Protein AF-A0A6V8F1D9-F1 (afdb_monomer)

Secondary structure (DSSP, 8-state):
-HHHHHHHHHHHHHHHHHHH-TT-HHHHHHHHHHH--S--------B-TTSPBPPPGGGGGGPPTT--EEEEEETTEEEEEEGGG--HHHHHHHHHHHHHHHHHHHHHTT------HHHHHHHHTT-

Foldseek 3Di:
DVVVVVVCVVVVCVVVCVVPPPDDPPVVVVVVVVVPDPDDDDDDFDQDPVRDTDDDPVNCPPPDPPFDWDWDDDPPDIDIDGPVPDDPVNVVVVVVVVVVVVVVVCVVVVVDDDDDPVVVVVVVVVD

Solvent-accessible surface area (backbone atoms only — not comparable to full-atom values): 8216 Å² total; per-residue (Å²): 128,68,70,60,58,54,50,52,48,53,50,47,49,56,55,53,51,61,75,75,54,83,84,43,68,68,59,53,50,53,51,55,63,63,70,70,56,100,74,85,86,84,84,91,72,65,72,41,98,86,72,44,75,64,81,55,74,85,77,40,78,86,63,60,90,90,63,64,66,47,76,49,78,56,94,96,44,75,50,78,44,58,52,87,76,53,50,76,64,54,57,52,52,49,52,49,50,55,52,49,51,54,51,48,54,33,50,77,72,62,68,64,86,87,72,56,74,69,61,49,52,62,52,58,78,73,110

Sequence (127 aa):
MIQTWIYDYVVFMNRFYRSKYERNKAFIYIVRHILHCDSMEIALTKISSKGQIVIPAHLRKNFTQGEELLIIKNKDQMILHRLKDMDKKFKEDLALANETEKMLRKYERGEFKKKSAKEFLTELDKW

pLDDT: mean 70.8, std 18.5, range [31.02, 93.81]

Structure (mmCIF, N/CA/C/O backbone):
data_AF-A0A6V8F1D9-F1
#
_entry.id   AF-A0A6V8F1D9-F1
#
loop_
_atom_site.group_PDB
_atom_site.id
_atom_site.type_symbol
_atom_site.label_atom_id
_atom_site.label_alt_id
_atom_site.label_comp_id
_atom_site.label_asym_id
_atom_site.label_entity_id
_atom_site.label_seq_id
_atom_site.pdbx_PDB_ins_code
_atom_site.Cartn_x
_atom_site.Cartn_y
_atom_site.Cartn_z
_atom_site.occupancy
_atom_site.B_iso_or_equiv
_atom_site.auth_seq_id
_atom_site.auth_comp_id
_atom_site.auth_asym_id
_atom_site.auth_atom_id
_atom_site.pdbx_PDB_model_num
ATOM 1 N N . MET A 1 1 ? -9.624 7.446 -32.569 1.00 44.00 1 MET A N 1
ATOM 2 C CA . MET A 1 1 ? -10.890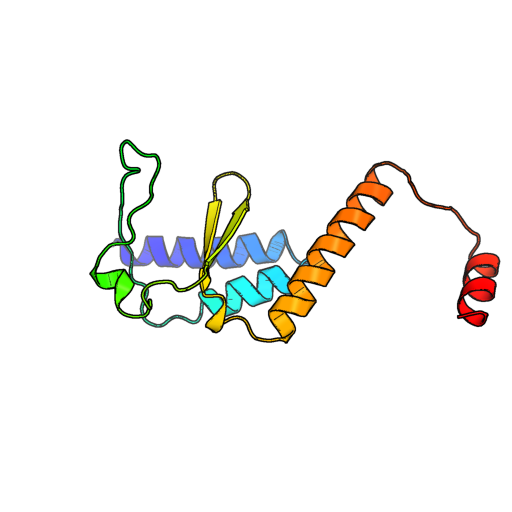 7.084 -31.888 1.00 44.00 1 MET A CA 1
ATOM 3 C C . MET A 1 1 ? -10.705 6.491 -30.484 1.00 44.00 1 MET A C 1
ATOM 5 O O . MET A 1 1 ? -11.610 6.642 -29.683 1.00 44.00 1 MET A O 1
ATOM 9 N N . ILE A 1 2 ? -9.566 5.859 -30.153 1.00 37.69 2 ILE A N 1
ATOM 10 C CA . ILE A 1 2 ? -9.304 5.267 -28.815 1.00 37.69 2 ILE A CA 1
ATOM 11 C C . ILE A 1 2 ? -8.775 6.304 -27.799 1.00 37.69 2 ILE A C 1
ATOM 13 O O . ILE A 1 2 ? -9.021 6.195 -26.602 1.00 37.69 2 ILE A O 1
ATOM 17 N N . GLN A 1 3 ? -8.099 7.355 -28.274 1.00 31.80 3 GLN A N 1
ATOM 18 C CA . GLN A 1 3 ? -7.497 8.400 -27.432 1.00 31.80 3 GLN A CA 1
ATOM 19 C C . GLN A 1 3 ? -8.515 9.225 -26.626 1.00 31.80 3 GLN A C 1
ATOM 21 O O . GLN A 1 3 ? -8.206 9.642 -25.514 1.00 31.80 3 GLN A O 1
ATOM 26 N N . THR A 1 4 ? -9.729 9.421 -27.143 1.00 34.38 4 THR A N 1
ATOM 27 C CA . THR A 1 4 ? -10.794 10.169 -26.456 1.00 34.38 4 THR A CA 1
ATOM 28 C C . THR A 1 4 ? -11.367 9.399 -25.265 1.00 34.38 4 THR A C 1
ATOM 30 O O . THR A 1 4 ? -11.528 9.976 -24.198 1.00 34.38 4 THR A O 1
ATOM 33 N N . TRP A 1 5 ? -11.536 8.077 -25.377 1.00 31.02 5 TRP A N 1
ATOM 34 C CA . TRP A 1 5 ? -12.088 7.244 -24.297 1.00 31.02 5 TRP A CA 1
ATOM 35 C C . TRP A 1 5 ? -11.186 7.161 -23.060 1.00 31.02 5 TRP A C 1
ATOM 37 O O . TRP A 1 5 ? -11.676 7.107 -21.935 1.00 31.02 5 TRP A O 1
ATOM 47 N N . ILE A 1 6 ? -9.864 7.172 -23.251 1.00 41.62 6 ILE A N 1
ATOM 48 C CA . ILE A 1 6 ? -8.899 7.139 -22.143 1.00 41.62 6 ILE A CA 1
ATOM 49 C C . ILE A 1 6 ? -8.862 8.496 -21.436 1.00 41.62 6 ILE A C 1
ATOM 51 O O . ILE A 1 6 ? -8.832 8.543 -20.208 1.00 41.62 6 ILE A O 1
ATOM 55 N N . TYR A 1 7 ? -8.919 9.595 -22.193 1.00 41.91 7 TYR A N 1
ATOM 56 C CA . TYR A 1 7 ? -8.985 10.938 -21.621 1.00 41.91 7 TYR A CA 1
ATOM 57 C C . TYR A 1 7 ? -10.275 11.141 -20.826 1.00 41.91 7 TYR A C 1
ATOM 59 O O . TYR A 1 7 ? -10.226 11.611 -19.691 1.00 41.91 7 TYR A O 1
ATOM 67 N N . ASP A 1 8 ? -11.406 10.691 -21.367 1.00 40.66 8 ASP A N 1
ATOM 68 C CA . ASP A 1 8 ? -12.692 10.743 -20.677 1.00 40.66 8 ASP A CA 1
ATOM 69 C C . ASP A 1 8 ? -12.693 9.864 -19.421 1.00 40.66 8 ASP A C 1
ATOM 71 O O . ASP A 1 8 ? -13.206 10.289 -18.389 1.00 40.66 8 ASP A O 1
ATOM 75 N N . TYR A 1 9 ? -12.037 8.697 -19.442 1.00 47.16 9 TYR A N 1
ATOM 76 C CA . TYR A 1 9 ? -11.884 7.843 -18.260 1.00 47.16 9 TYR A CA 1
ATOM 77 C C . TYR A 1 9 ? -10.983 8.477 -17.192 1.00 47.16 9 TYR A C 1
ATOM 79 O O . TYR A 1 9 ? -11.333 8.482 -16.015 1.00 47.16 9 TYR A O 1
ATOM 87 N N . VAL A 1 10 ? -9.846 9.064 -17.575 1.00 49.12 10 VAL A N 1
ATOM 88 C CA . VAL A 1 10 ? -8.932 9.740 -16.640 1.00 49.12 10 VAL A CA 1
ATOM 89 C C . VAL A 1 10 ? -9.589 10.981 -16.039 1.00 49.12 10 VAL A C 1
ATOM 91 O O . VAL A 1 10 ? -9.494 11.190 -14.831 1.00 49.12 10 VAL A O 1
ATOM 94 N N . VAL A 1 11 ? -10.310 11.774 -16.836 1.00 51.56 11 VAL A N 1
ATOM 95 C CA . VAL A 1 11 ? -11.056 12.952 -16.368 1.00 51.56 11 VAL A CA 1
ATOM 96 C C . VAL A 1 11 ? -12.244 12.539 -15.496 1.00 51.56 11 VAL A C 1
ATOM 98 O O . VAL A 1 11 ? -12.459 13.149 -14.449 1.00 51.56 11 VAL A O 1
ATOM 101 N N . PHE A 1 12 ? -12.975 11.480 -15.857 1.00 48.91 12 PHE A N 1
ATOM 102 C CA . PHE A 1 12 ? -14.058 10.915 -15.050 1.00 48.91 12 PHE A CA 1
ATOM 103 C C . PHE A 1 12 ? -13.545 10.400 -13.706 1.00 48.91 12 PHE A C 1
ATOM 105 O O . PHE A 1 12 ? -14.106 10.748 -12.671 1.00 48.91 12 PHE A O 1
ATOM 112 N N . MET A 1 13 ? -12.432 9.662 -13.691 1.00 41.38 13 MET A N 1
ATOM 113 C CA . MET A 1 13 ? -11.784 9.204 -12.463 1.00 41.38 13 MET A CA 1
ATOM 114 C C . MET A 1 13 ? -11.300 10.397 -11.629 1.00 41.38 13 MET A C 1
ATOM 116 O O . MET A 1 13 ? -11.584 10.461 -10.436 1.00 41.38 13 MET A O 1
ATOM 120 N N . ASN A 1 14 ? -10.686 11.415 -12.236 1.00 45.12 14 ASN A N 1
ATOM 121 C CA . ASN A 1 14 ? -10.285 12.625 -11.511 1.00 45.12 14 ASN A CA 1
ATOM 122 C C . ASN A 1 14 ? -11.489 13.357 -10.889 1.00 45.12 14 ASN A C 1
ATOM 124 O O . ASN A 1 14 ? -11.409 13.827 -9.758 1.00 45.12 14 ASN A O 1
ATOM 128 N N . ARG A 1 15 ? -12.629 13.427 -11.590 1.00 46.31 15 ARG A N 1
ATOM 129 C CA . ARG A 1 15 ? -13.848 14.121 -11.134 1.00 46.31 15 ARG A CA 1
ATOM 130 C C . ARG A 1 15 ? -14.631 13.311 -10.090 1.00 46.31 15 ARG A C 1
ATOM 132 O O . ARG A 1 15 ? -15.125 13.887 -9.123 1.00 46.31 15 ARG A O 1
ATOM 139 N N . PHE A 1 16 ? -14.689 11.989 -10.243 1.00 41.91 16 PHE A N 1
ATOM 140 C CA . PHE A 1 16 ? -15.370 11.060 -9.336 1.00 41.91 16 PHE A CA 1
ATOM 141 C C . PHE A 1 16 ? -14.611 10.889 -8.012 1.00 41.91 16 PHE A C 1
ATOM 143 O O . PHE A 1 16 ? -15.215 10.898 -6.939 1.00 41.91 16 PHE A O 1
ATOM 150 N N . TYR A 1 17 ? -13.276 10.822 -8.052 1.00 44.44 17 TYR A N 1
ATOM 151 C CA . TYR A 1 17 ? -12.461 10.720 -6.837 1.00 44.44 17 TYR A CA 1
ATOM 152 C C . TYR A 1 17 ? -12.425 12.031 -6.040 1.00 44.44 17 TYR A C 1
ATOM 154 O O . TYR A 1 17 ? -12.404 11.986 -4.808 1.00 44.44 17 TYR A O 1
ATOM 162 N N . ARG A 1 18 ? -12.535 13.187 -6.714 1.00 42.75 18 ARG A N 1
ATOM 163 C CA . ARG A 1 18 ? -12.695 14.501 -6.064 1.00 42.75 18 ARG A CA 1
ATOM 164 C C . ARG A 1 18 ? -13.985 14.605 -5.246 1.00 42.75 18 ARG A C 1
ATOM 166 O O . ARG A 1 18 ? -13.988 15.249 -4.209 1.00 42.75 18 ARG A O 1
ATOM 173 N N . SER A 1 19 ? -15.068 13.957 -5.686 1.00 41.50 19 SER A N 1
ATOM 174 C CA . SER A 1 19 ? -16.380 14.048 -5.026 1.00 41.50 19 SER A CA 1
ATOM 175 C C . SER A 1 19 ? -16.539 13.107 -3.825 1.00 41.50 19 SER A C 1
ATOM 177 O O . SER A 1 19 ? -17.393 13.361 -2.978 1.00 41.50 19 SER A O 1
ATOM 179 N N . LYS A 1 20 ? -15.760 12.017 -3.741 1.00 41.62 20 LYS A N 1
ATOM 180 C CA . LYS A 1 20 ? -15.984 10.955 -2.740 1.00 41.62 20 LYS A CA 1
ATOM 181 C C . LYS A 1 20 ? -14.947 10.917 -1.609 1.00 41.62 20 LYS A C 1
ATOM 183 O O . LYS A 1 20 ? -15.237 10.361 -0.553 1.00 41.62 20 LYS A O 1
ATOM 188 N N . TYR A 1 21 ? -13.767 11.521 -1.791 1.00 49.22 21 TYR A N 1
ATOM 189 C CA . TYR A 1 21 ? -12.647 11.407 -0.846 1.00 49.22 21 TYR A CA 1
ATOM 190 C C . TYR A 1 21 ? -11.941 12.743 -0.563 1.00 49.22 21 TYR A C 1
ATOM 192 O O . TYR A 1 21 ? -10.725 12.850 -0.645 1.00 49.22 21 TYR A O 1
ATOM 200 N N . GLU A 1 22 ? -12.692 13.753 -0.126 1.00 46.31 22 GLU A N 1
ATOM 201 C CA . GLU A 1 22 ? -12.135 15.000 0.440 1.00 46.31 22 GLU A CA 1
ATOM 202 C C . GLU A 1 22 ? -11.384 14.795 1.778 1.00 46.31 22 GLU A C 1
ATOM 204 O O . GLU A 1 22 ? -10.669 15.680 2.238 1.00 46.31 22 GLU A O 1
ATOM 209 N N . ARG A 1 23 ? -11.498 13.626 2.427 1.00 44.06 23 ARG A N 1
ATOM 210 C CA . ARG A 1 23 ? -11.031 13.438 3.815 1.00 44.06 23 ARG A CA 1
ATOM 211 C C . ARG A 1 23 ? -9.627 12.862 4.002 1.00 44.06 23 ARG A C 1
ATOM 213 O O . ARG A 1 23 ? -9.205 12.732 5.144 1.00 44.06 23 ARG A O 1
ATOM 220 N N . ASN A 1 24 ? -8.885 12.533 2.942 1.00 46.12 24 ASN A N 1
ATOM 221 C CA . ASN A 1 24 ? -7.575 11.893 3.108 1.00 46.12 24 ASN A CA 1
ATOM 222 C C . ASN A 1 24 ? -6.472 12.580 2.288 1.00 46.12 24 ASN A C 1
ATOM 224 O O . ASN A 1 24 ? -6.149 12.177 1.169 1.00 46.12 24 ASN A O 1
ATOM 228 N N . LYS A 1 25 ? -5.891 13.642 2.867 1.00 43.78 25 LYS A N 1
ATOM 229 C CA . LYS A 1 25 ? -4.825 14.456 2.252 1.00 43.78 25 LYS A CA 1
ATOM 230 C C . LYS A 1 25 ? -3.616 13.618 1.811 1.00 43.78 25 LYS A C 1
ATOM 232 O O . LYS A 1 25 ? -3.044 13.922 0.771 1.00 43.78 25 LYS A O 1
ATOM 237 N N . ALA A 1 26 ? -3.284 12.542 2.530 1.00 43.00 26 ALA A N 1
ATOM 238 C CA . ALA A 1 26 ? -2.194 11.629 2.176 1.00 43.00 26 ALA A CA 1
ATOM 239 C C . ALA A 1 26 ? -2.472 10.850 0.877 1.00 43.00 26 ALA A C 1
ATOM 241 O O . ALA A 1 26 ? -1.607 10.756 0.012 1.00 43.00 26 ALA A O 1
ATOM 242 N N . PHE A 1 27 ? -3.704 10.364 0.681 1.00 43.06 27 PHE A N 1
ATOM 243 C CA . PHE A 1 27 ? -4.084 9.646 -0.541 1.00 43.06 27 PHE A CA 1
ATOM 244 C C . PHE A 1 27 ? -4.130 10.582 -1.755 1.00 43.06 27 PHE A C 1
ATOM 246 O O . PHE A 1 27 ? -3.632 10.233 -2.821 1.00 43.06 27 PHE A O 1
ATOM 253 N N . ILE A 1 28 ? -4.652 11.803 -1.585 1.00 48.41 28 ILE A N 1
ATOM 254 C CA . ILE A 1 28 ? -4.634 12.832 -2.637 1.00 48.41 28 ILE A CA 1
ATOM 255 C C . ILE A 1 28 ? -3.191 13.220 -2.991 1.00 48.41 28 ILE A C 1
ATOM 257 O O . ILE A 1 28 ? -2.892 13.406 -4.168 1.00 48.41 28 ILE A O 1
ATOM 261 N N . TYR A 1 29 ? -2.291 13.312 -2.006 1.00 48.59 29 TYR A N 1
ATOM 262 C CA . TYR A 1 29 ? -0.877 13.617 -2.238 1.00 48.59 29 TYR A CA 1
ATOM 263 C C . TYR A 1 29 ? -0.182 12.505 -3.033 1.00 48.59 29 TYR A C 1
ATOM 265 O O . TYR A 1 29 ? 0.446 12.795 -4.046 1.00 48.59 29 TYR A O 1
ATOM 273 N N . ILE A 1 30 ? -0.387 11.240 -2.649 1.00 49.28 30 ILE A N 1
ATOM 274 C CA . ILE A 1 30 ? 0.144 10.060 -3.352 1.00 49.28 30 ILE A CA 1
ATOM 275 C C . ILE A 1 30 ? -0.388 9.997 -4.790 1.00 49.28 30 ILE A C 1
ATOM 277 O O . ILE A 1 30 ? 0.387 9.857 -5.731 1.00 49.28 30 ILE A O 1
ATOM 281 N N . VAL A 1 31 ? -1.696 10.177 -4.990 1.00 47.62 31 VAL A N 1
ATOM 282 C CA . VAL A 1 31 ? -2.316 10.153 -6.324 1.00 47.62 31 VAL A CA 1
ATOM 283 C C . VAL A 1 31 ? -1.840 11.325 -7.189 1.00 47.62 31 VAL A C 1
ATOM 285 O O . VAL A 1 31 ? -1.541 11.135 -8.363 1.00 47.62 31 VAL A O 1
ATOM 288 N N . ARG A 1 32 ? -1.695 12.530 -6.624 1.00 42.62 32 ARG A N 1
ATOM 289 C CA . ARG A 1 32 ? -1.190 13.709 -7.346 1.00 42.62 32 ARG A CA 1
ATOM 290 C C . ARG A 1 32 ? 0.288 13.581 -7.727 1.00 42.62 32 ARG A C 1
ATOM 292 O O . ARG A 1 32 ? 0.666 14.075 -8.783 1.00 42.62 32 ARG A O 1
ATOM 299 N N . HIS A 1 33 ? 1.098 12.911 -6.905 1.00 50.31 33 HIS A N 1
ATOM 300 C CA . HIS A 1 33 ? 2.502 12.618 -7.213 1.00 50.31 33 HIS A CA 1
ATOM 301 C C . HIS A 1 33 ? 2.644 11.524 -8.285 1.00 50.31 33 HIS A C 1
ATOM 303 O O . HIS A 1 33 ? 3.545 11.591 -9.110 1.00 50.31 33 HIS A O 1
ATOM 309 N N . ILE A 1 34 ? 1.722 10.554 -8.323 1.00 48.84 34 ILE A N 1
ATOM 310 C CA . ILE A 1 34 ? 1.679 9.492 -9.345 1.00 48.84 34 ILE A CA 1
ATOM 311 C C . ILE A 1 34 ? 1.164 10.017 -10.701 1.00 48.84 34 ILE A C 1
ATOM 313 O O . ILE A 1 34 ? 1.615 9.555 -11.745 1.00 48.84 34 ILE A O 1
ATOM 317 N N . LEU A 1 35 ? 0.230 10.978 -10.710 1.00 46.41 35 LEU A N 1
ATOM 318 C CA . LEU A 1 35 ? -0.422 11.481 -11.932 1.00 46.41 35 LEU A CA 1
ATOM 319 C C . LEU A 1 35 ? 0.351 12.591 -12.67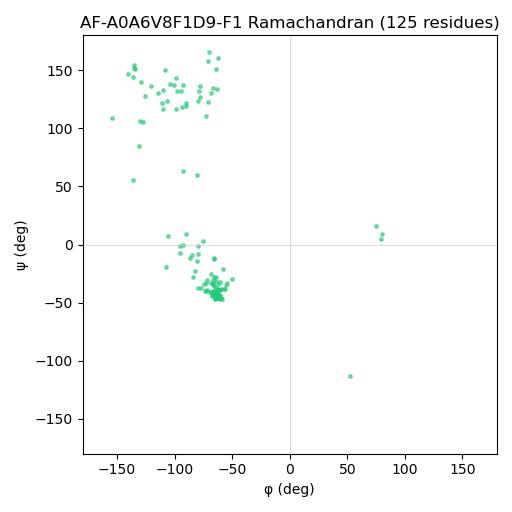7 1.00 46.41 35 LEU A C 1
ATOM 321 O O . LEU A 1 35 ? -0.025 12.923 -13.799 1.00 46.41 35 LEU A O 1
ATOM 325 N N . HIS A 1 36 ? 1.427 13.145 -12.107 1.00 45.56 36 HIS A N 1
ATOM 326 C CA . HIS A 1 36 ? 2.394 13.989 -12.829 1.00 45.56 36 HIS A CA 1
ATOM 327 C C . HIS A 1 36 ? 3.555 13.130 -13.355 1.00 45.56 36 HIS A C 1
ATOM 329 O O . HIS A 1 36 ? 4.695 13.270 -12.920 1.00 45.56 36 HIS A O 1
ATOM 335 N N . CYS A 1 37 ? 3.259 12.190 -14.254 1.00 48.03 37 CYS A N 1
ATOM 336 C CA . CYS A 1 37 ? 4.250 11.271 -14.810 1.00 48.03 37 CYS A CA 1
ATOM 337 C C . CYS A 1 37 ? 4.195 11.306 -16.343 1.00 48.03 37 CYS A C 1
ATOM 339 O O . CYS A 1 37 ? 3.281 10.752 -16.947 1.00 48.03 37 CYS A O 1
ATOM 341 N N . ASP A 1 38 ? 5.180 11.953 -16.969 1.00 48.94 38 ASP A N 1
ATOM 342 C CA . ASP A 1 38 ? 5.266 12.114 -18.430 1.00 48.94 38 ASP A CA 1
ATOM 343 C C . ASP A 1 38 ? 5.709 10.832 -19.177 1.00 48.94 38 ASP A C 1
ATOM 345 O O . ASP A 1 38 ? 5.828 10.835 -20.400 1.00 48.94 38 ASP A O 1
ATOM 349 N N . SER A 1 39 ? 5.911 9.695 -18.492 1.00 57.38 39 SER A N 1
ATOM 350 C CA . SER A 1 39 ? 6.097 8.391 -19.155 1.00 57.38 39 SER A CA 1
ATOM 351 C C . SER A 1 39 ? 5.692 7.218 -18.255 1.00 57.38 39 SER A C 1
ATOM 353 O O . SER A 1 39 ? 6.350 6.900 -17.270 1.00 57.38 39 SER A O 1
ATOM 355 N N . MET A 1 40 ? 4.579 6.567 -18.594 1.00 71.06 40 MET A N 1
ATOM 356 C CA . MET A 1 40 ? 4.054 5.402 -17.878 1.00 71.06 40 MET A CA 1
ATOM 357 C C . MET A 1 40 ? 4.462 4.115 -18.605 1.00 71.06 40 MET A C 1
ATOM 359 O O . MET A 1 40 ? 4.040 3.879 -19.736 1.00 71.06 40 MET A O 1
ATOM 363 N N . GLU A 1 41 ? 5.256 3.266 -17.951 1.00 76.25 41 GLU A N 1
ATOM 364 C CA . GLU A 1 41 ? 5.602 1.926 -18.443 1.00 76.25 41 GLU A CA 1
ATOM 365 C C . GLU A 1 41 ? 4.700 0.869 -17.780 1.00 76.25 41 GLU A C 1
ATOM 367 O O . GLU A 1 41 ? 4.511 0.869 -16.563 1.00 76.25 41 GLU A O 1
ATOM 372 N N . ILE A 1 42 ? 4.127 -0.041 -18.576 1.00 81.19 42 ILE A N 1
ATOM 373 C CA . ILE A 1 42 ? 3.163 -1.054 -18.118 1.00 81.19 42 ILE A CA 1
ATOM 374 C C . ILE A 1 42 ? 3.612 -2.426 -18.604 1.00 81.19 42 ILE A C 1
ATOM 376 O O . ILE A 1 42 ? 4.005 -2.581 -19.759 1.00 81.19 42 ILE A O 1
ATOM 380 N N . ALA A 1 43 ? 3.473 -3.442 -17.755 1.00 84.25 43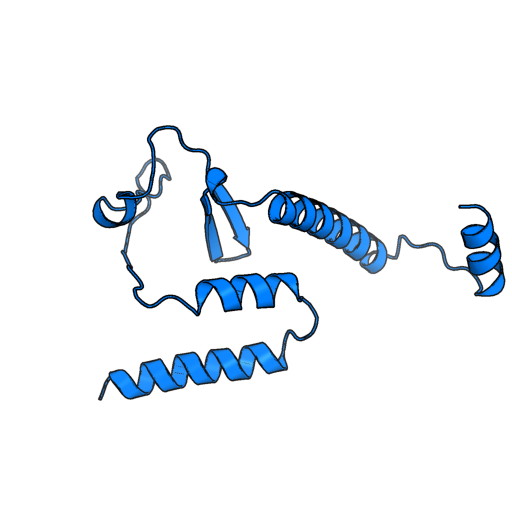 ALA A N 1
ATOM 381 C CA . ALA A 1 43 ? 3.666 -4.823 -18.163 1.00 84.25 43 ALA A CA 1
ATOM 382 C C . ALA A 1 43 ? 2.642 -5.762 -17.521 1.00 84.25 43 ALA A C 1
ATOM 384 O O . ALA A 1 43 ? 2.236 -5.579 -16.374 1.00 84.25 43 ALA A O 1
ATOM 385 N N . LEU A 1 44 ? 2.265 -6.802 -18.263 1.00 88.31 44 LEU A N 1
ATOM 386 C CA . LEU A 1 44 ? 1.469 -7.914 -17.755 1.00 88.31 44 LEU A CA 1
ATOM 387 C C . LEU A 1 44 ? 2.409 -9.037 -17.317 1.00 88.31 44 LEU A C 1
ATOM 389 O O . LEU A 1 44 ? 3.317 -9.424 -18.050 1.00 88.31 44 LEU A O 1
ATOM 393 N N . THR A 1 45 ? 2.181 -9.576 -16.125 1.00 90.19 45 THR A N 1
ATOM 394 C CA . THR A 1 45 ? 2.953 -10.695 -15.581 1.00 90.19 45 THR A CA 1
ATOM 395 C C . THR A 1 45 ? 2.007 -11.717 -14.967 1.00 90.19 45 THR A C 1
ATOM 397 O O . THR A 1 45 ? 0.885 -11.388 -14.577 1.00 90.19 45 THR A O 1
ATOM 400 N N . LYS A 1 46 ? 2.441 -12.974 -14.916 1.00 90.38 46 LYS A N 1
ATOM 401 C CA . LYS A 1 46 ? 1.700 -14.066 -14.279 1.00 90.38 46 LYS A CA 1
ATOM 402 C C . LYS A 1 46 ? 2.406 -14.451 -12.989 1.00 90.38 46 LYS A C 1
ATOM 404 O O . LYS A 1 46 ? 3.626 -14.348 -12.881 1.00 90.38 46 LYS A O 1
ATOM 409 N N . ILE A 1 47 ? 1.627 -14.922 -12.025 1.00 90.94 47 ILE A N 1
ATOM 410 C CA . ILE A 1 47 ? 2.167 -15.497 -10.797 1.00 90.94 47 ILE A CA 1
ATOM 411 C C . ILE A 1 47 ? 2.852 -16.820 -11.158 1.00 90.94 47 ILE A C 1
ATOM 413 O O . ILE A 1 47 ? 2.283 -17.647 -11.873 1.00 90.94 47 ILE A O 1
ATOM 417 N N . SER A 1 48 ? 4.091 -17.002 -10.705 1.00 92.12 48 SER A N 1
ATOM 418 C CA . SER A 1 48 ? 4.824 -18.253 -10.899 1.00 92.12 48 SER A CA 1
ATOM 419 C C . SER A 1 48 ? 4.221 -19.380 -10.054 1.00 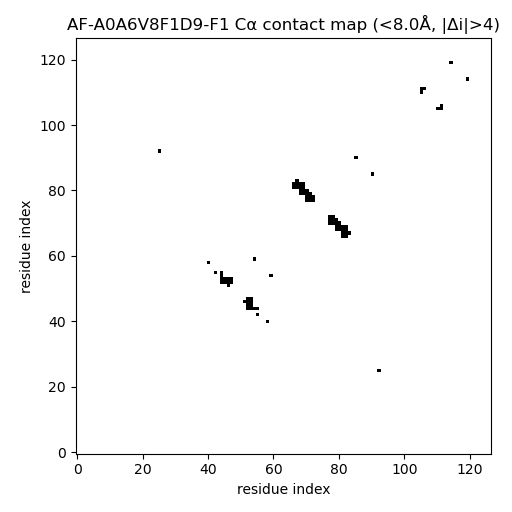92.12 48 SER A C 1
ATOM 421 O O . SER A 1 48 ? 3.493 -19.135 -9.094 1.00 92.12 48 SER A O 1
ATOM 423 N N . SER A 1 49 ? 4.581 -20.633 -10.338 1.00 89.25 49 SER A N 1
ATOM 424 C CA . SER A 1 49 ? 4.153 -21.787 -9.528 1.00 89.25 49 SER A CA 1
ATOM 425 C C . SER A 1 49 ? 4.557 -21.690 -8.051 1.00 89.25 49 SER A C 1
ATOM 427 O O . SER A 1 49 ? 3.938 -22.320 -7.202 1.00 89.25 49 SER A O 1
ATOM 429 N N . LYS A 1 50 ? 5.569 -20.874 -7.732 1.00 93.81 50 LYS A N 1
ATOM 430 C CA . LYS A 1 50 ? 6.027 -20.603 -6.363 1.00 93.81 50 LYS A CA 1
ATOM 431 C C . LYS A 1 50 ? 5.325 -19.402 -5.715 1.00 93.81 50 LYS A C 1
ATOM 433 O O . LYS A 1 50 ? 5.772 -18.934 -4.674 1.00 93.81 50 LYS A O 1
ATOM 438 N N . GLY A 1 51 ? 4.282 -18.857 -6.341 1.00 90.69 51 GLY A N 1
ATOM 439 C CA . GLY A 1 51 ? 3.569 -17.682 -5.839 1.00 90.69 51 GLY A CA 1
ATOM 440 C C . GLY A 1 51 ? 4.323 -16.362 -6.030 1.00 90.69 51 GLY A C 1
ATOM 441 O O . GLY A 1 51 ? 3.982 -15.370 -5.394 1.00 90.69 51 GLY A O 1
ATOM 442 N N . GLN A 1 52 ? 5.354 -16.322 -6.881 1.00 91.62 52 GLN A N 1
ATOM 443 C CA . GLN A 1 52 ? 6.177 -15.125 -7.074 1.00 91.62 52 GLN A CA 1
ATOM 444 C C . GLN A 1 52 ? 5.648 -14.279 -8.233 1.00 91.62 52 GLN A C 1
ATOM 446 O O . GLN A 1 52 ? 5.329 -14.805 -9.301 1.00 91.62 52 GLN A O 1
ATOM 451 N N . ILE A 1 53 ? 5.616 -12.960 -8.043 1.00 89.94 53 ILE A N 1
ATOM 452 C CA . ILE A 1 53 ? 5.360 -11.988 -9.109 1.00 89.94 53 ILE A CA 1
ATOM 453 C C . ILE A 1 53 ? 6.713 -11.537 -9.660 1.00 89.94 53 ILE A C 1
ATOM 455 O O . ILE A 1 53 ? 7.534 -10.975 -8.938 1.00 89.94 53 ILE A O 1
ATOM 459 N N . VAL A 1 54 ? 6.958 -11.793 -10.944 1.00 90.19 54 VAL A N 1
ATOM 460 C CA . VAL A 1 54 ? 8.211 -11.406 -11.602 1.00 90.19 54 VAL A CA 1
ATOM 461 C C . VAL A 1 54 ? 8.055 -10.012 -12.200 1.00 90.19 54 VAL A C 1
ATOM 463 O O . VAL A 1 54 ? 7.234 -9.823 -13.097 1.00 90.19 54 VAL A O 1
ATOM 466 N N . ILE A 1 55 ? 8.875 -9.058 -11.747 1.00 89.88 55 ILE A N 1
ATOM 467 C CA . ILE A 1 55 ? 8.990 -7.725 -12.360 1.00 89.88 55 ILE A CA 1
ATOM 468 C C . ILE A 1 55 ? 9.712 -7.882 -13.707 1.00 89.88 55 ILE A C 1
ATOM 470 O O . ILE A 1 55 ? 10.823 -8.411 -13.707 1.00 89.88 55 ILE A O 1
ATOM 474 N N . PRO A 1 56 ? 9.144 -7.478 -14.851 1.00 89.88 56 PRO A N 1
ATOM 475 C CA . PRO A 1 56 ? 9.794 -7.606 -16.158 1.00 89.88 56 PRO A CA 1
ATOM 476 C C . PRO A 1 56 ? 11.074 -6.774 -16.296 1.00 89.88 56 PRO A C 1
ATOM 478 O O . PRO A 1 56 ? 11.208 -5.717 -15.688 1.00 89.88 56 PRO A O 1
ATOM 481 N N . ALA A 1 57 ? 12.016 -7.241 -17.122 1.00 88.81 57 ALA A N 1
ATOM 482 C CA . ALA A 1 57 ? 13.364 -6.670 -17.215 1.00 88.81 57 ALA A CA 1
ATOM 483 C C . ALA A 1 57 ? 13.391 -5.169 -17.564 1.00 88.81 57 ALA A C 1
ATOM 485 O O . ALA A 1 57 ? 14.187 -4.431 -16.993 1.00 88.81 57 ALA A O 1
ATOM 486 N N . HIS A 1 58 ? 12.499 -4.698 -18.440 1.00 86.31 58 HIS A N 1
ATOM 487 C CA . HIS A 1 58 ? 12.436 -3.280 -18.810 1.00 86.31 58 HIS A CA 1
ATOM 488 C C . HIS A 1 58 ? 11.993 -2.377 -17.645 1.00 86.31 58 HIS A C 1
ATOM 490 O O . HIS A 1 58 ? 12.502 -1.267 -17.540 1.00 86.31 58 HIS A O 1
ATOM 496 N N . LEU A 1 59 ? 11.165 -2.885 -16.718 1.00 87.50 59 LEU A N 1
ATOM 497 C CA . LEU A 1 59 ? 10.773 -2.182 -15.486 1.00 87.50 59 LEU A CA 1
ATOM 498 C C . LEU A 1 59 ? 11.838 -2.273 -14.380 1.00 87.50 59 LEU A C 1
ATOM 500 O O . LEU A 1 59 ? 11.779 -1.531 -13.402 1.00 87.50 59 LEU A O 1
ATOM 504 N N . ARG A 1 60 ? 12.828 -3.170 -14.508 1.00 87.25 60 ARG A N 1
ATOM 505 C CA . ARG A 1 60 ? 13.891 -3.349 -13.502 1.00 87.25 60 ARG A CA 1
ATOM 506 C C . ARG A 1 60 ? 15.012 -2.316 -13.579 1.00 87.25 60 ARG A C 1
ATOM 508 O O . ARG A 1 60 ? 15.839 -2.310 -12.678 1.00 87.25 60 ARG A O 1
ATOM 515 N N . LYS A 1 61 ? 15.059 -1.455 -14.603 1.00 84.25 61 LYS A N 1
ATOM 516 C CA . LYS A 1 61 ? 16.187 -0.528 -14.856 1.00 84.25 61 LYS A CA 1
ATOM 517 C C . LYS A 1 61 ? 16.604 0.300 -13.633 1.00 84.25 61 LYS A C 1
ATOM 519 O O . LYS A 1 61 ? 17.776 0.621 -13.491 1.00 84.25 61 LYS A O 1
ATOM 524 N N . ASN A 1 62 ? 15.660 0.593 -12.739 1.00 81.25 62 ASN A N 1
ATOM 525 C CA . ASN A 1 62 ? 15.873 1.429 -11.559 1.00 81.25 62 ASN A CA 1
ATOM 526 C C . ASN A 1 62 ? 15.944 0.636 -10.232 1.00 81.25 62 ASN A C 1
ATOM 528 O O . ASN A 1 62 ? 15.966 1.237 -9.151 1.00 81.25 62 ASN A O 1
ATOM 532 N N . PHE A 1 63 ? 15.953 -0.697 -10.287 1.00 84.19 63 PHE A N 1
ATOM 533 C CA . PHE A 1 63 ? 16.035 -1.568 -9.114 1.00 84.19 63 PHE A CA 1
ATOM 534 C C . PHE A 1 63 ? 17.457 -2.080 -8.915 1.00 84.19 63 PHE A C 1
ATOM 536 O O . PHE A 1 63 ? 18.119 -2.516 -9.855 1.00 84.19 63 PHE A O 1
ATOM 543 N N . THR A 1 64 ? 17.894 -2.074 -7.663 1.00 86.06 64 THR A N 1
ATOM 544 C CA . THR A 1 64 ? 19.174 -2.645 -7.239 1.00 86.06 64 THR A CA 1
ATOM 545 C C . THR A 1 64 ? 18.948 -4.035 -6.648 1.00 86.06 64 THR A C 1
ATOM 547 O O . THR A 1 64 ? 17.931 -4.291 -6.003 1.00 86.06 64 THR A O 1
ATOM 550 N N . GLN A 1 65 ? 19.869 -4.973 -6.881 1.00 85.88 65 GLN A N 1
ATOM 551 C CA . GLN A 1 65 ? 19.751 -6.312 -6.300 1.00 85.88 65 GLN A CA 1
ATOM 552 C C . GLN A 1 65 ? 19.811 -6.232 -4.767 1.00 85.88 65 GLN A C 1
ATOM 554 O O . GLN A 1 65 ? 20.671 -5.550 -4.219 1.00 85.88 65 GLN A O 1
ATOM 559 N N . GLY A 1 66 ? 18.901 -6.937 -4.086 1.00 84.81 66 GLY A N 1
ATOM 560 C CA . GLY A 1 66 ? 18.803 -6.921 -2.621 1.00 84.81 66 GLY A CA 1
ATOM 561 C C . GLY A 1 66 ? 18.087 -5.696 -2.043 1.00 84.81 66 GLY A C 1
ATOM 562 O O . GLY A 1 66 ? 18.033 -5.553 -0.828 1.00 84.81 66 GLY A O 1
ATOM 563 N N . GLU A 1 67 ? 17.534 -4.819 -2.885 1.00 85.69 67 GLU A N 1
ATOM 564 C CA . GLU A 1 67 ? 16.788 -3.647 -2.434 1.00 85.69 67 GLU A CA 1
ATOM 565 C C . GLU A 1 67 ? 15.478 -4.027 -1.732 1.00 85.69 67 GLU A C 1
ATOM 567 O O . GLU A 1 67 ? 14.705 -4.858 -2.219 1.00 85.69 67 GLU A O 1
ATOM 572 N N . GLU A 1 68 ? 15.213 -3.380 -0.598 1.00 84.56 68 GLU A N 1
ATOM 573 C CA . GLU A 1 68 ? 13.972 -3.559 0.144 1.00 84.56 68 GLU A CA 1
ATOM 574 C C . GLU A 1 68 ? 12.822 -2.778 -0.505 1.00 84.56 68 GLU A C 1
ATOM 576 O O . GLU A 1 68 ? 12.952 -1.605 -0.875 1.00 84.56 68 GLU A O 1
ATOM 581 N N . LEU A 1 69 ? 11.659 -3.423 -0.597 1.00 86.06 69 LEU A N 1
ATOM 582 C CA . LEU A 1 69 ? 10.442 -2.833 -1.142 1.00 86.06 69 LEU A CA 1
ATOM 583 C C . LEU A 1 69 ? 9.340 -2.843 -0.090 1.00 86.06 69 LEU A C 1
ATOM 585 O O . LEU A 1 69 ? 9.098 -3.854 0.570 1.00 86.06 69 LEU A O 1
ATOM 589 N N . LEU A 1 70 ? 8.624 -1.729 0.009 1.00 81.75 70 LEU A N 1
ATOM 590 C CA . LEU A 1 70 ? 7.373 -1.668 0.741 1.00 81.75 70 LEU A CA 1
ATOM 591 C C . LEU A 1 70 ? 6.262 -2.248 -0.137 1.00 81.75 70 LEU A C 1
ATOM 593 O O . LEU A 1 70 ? 6.029 -1.772 -1.250 1.00 81.75 70 LEU A O 1
ATOM 597 N N . ILE A 1 71 ? 5.564 -3.259 0.378 1.00 84.12 71 ILE A N 1
ATOM 598 C CA . ILE A 1 71 ? 4.402 -3.869 -0.273 1.00 84.12 71 ILE A CA 1
ATOM 599 C C . ILE A 1 71 ? 3.158 -3.502 0.532 1.00 84.12 71 ILE A C 1
ATOM 601 O O . ILE A 1 71 ? 3.016 -3.902 1.686 1.00 84.12 71 ILE A O 1
ATOM 605 N N . ILE A 1 72 ? 2.239 -2.767 -0.090 1.00 79.25 72 ILE A N 1
ATOM 606 C CA . ILE A 1 72 ? 0.947 -2.406 0.498 1.00 79.25 72 ILE A CA 1
ATOM 607 C C . ILE A 1 72 ? -0.141 -3.157 -0.259 1.00 79.25 72 ILE A C 1
ATOM 609 O O . ILE A 1 72 ? -0.282 -2.997 -1.471 1.00 79.25 72 ILE A O 1
ATOM 613 N N . LYS A 1 73 ? -0.935 -3.959 0.454 1.00 79.25 73 LYS A N 1
ATOM 614 C CA . LYS A 1 73 ? -2.117 -4.630 -0.094 1.00 79.25 73 LYS A CA 1
ATOM 615 C C . LYS A 1 73 ? -3.377 -3.961 0.438 1.00 79.25 73 LYS A C 1
ATOM 617 O O . LYS A 1 73 ? -3.594 -3.924 1.645 1.00 79.25 73 LYS A O 1
ATOM 622 N N . ASN A 1 74 ? -4.230 -3.491 -0.464 1.00 76.25 74 ASN A N 1
ATOM 623 C CA . ASN A 1 74 ? -5.548 -2.964 -0.141 1.00 76.25 74 ASN A CA 1
ATOM 624 C C . ASN A 1 74 ? -6.590 -3.629 -1.043 1.00 76.25 74 ASN A C 1
ATOM 626 O O . ASN A 1 74 ? -6.676 -3.316 -2.229 1.00 76.25 74 ASN A O 1
ATOM 630 N N . LYS A 1 75 ? -7.382 -4.545 -0.471 1.00 83.75 75 LYS A N 1
ATOM 631 C CA . LYS A 1 75 ? -8.358 -5.368 -1.203 1.00 83.75 75 LYS A CA 1
ATOM 632 C C . LYS A 1 75 ? -7.694 -6.068 -2.402 1.00 83.75 75 LYS A C 1
ATOM 634 O O . LYS A 1 75 ? -6.808 -6.900 -2.196 1.00 83.75 75 LYS A O 1
ATOM 639 N N . ASP A 1 76 ? -8.085 -5.684 -3.615 1.00 82.44 76 ASP A N 1
ATOM 640 C CA . ASP A 1 76 ? -7.628 -6.253 -4.887 1.00 82.44 76 ASP A CA 1
ATOM 641 C C . ASP A 1 76 ? -6.430 -5.500 -5.483 1.00 82.44 76 ASP A C 1
ATOM 643 O O . ASP A 1 76 ? -5.925 -5.856 -6.545 1.00 82.44 76 ASP A O 1
ATOM 647 N N . GLN A 1 77 ? -5.966 -4.445 -4.810 1.00 78.69 77 GLN A N 1
ATOM 648 C CA . GLN A 1 77 ? -4.840 -3.632 -5.244 1.00 78.69 77 GLN A CA 1
ATOM 649 C C . GLN A 1 77 ? -3.594 -3.953 -4.423 1.00 78.69 77 GLN A C 1
ATOM 651 O O . GLN A 1 77 ? -3.640 -4.086 -3.196 1.00 78.69 77 GLN A O 1
ATOM 656 N N . MET A 1 78 ? -2.461 -4.035 -5.113 1.00 79.25 78 MET A N 1
ATOM 657 C CA . MET A 1 78 ? -1.143 -4.136 -4.505 1.00 79.25 78 MET A CA 1
ATOM 658 C C . MET A 1 78 ? -0.264 -3.020 -5.053 1.00 79.25 78 MET A C 1
ATOM 660 O O . MET A 1 78 ? -0.165 -2.843 -6.265 1.00 79.25 78 MET A O 1
ATOM 664 N N . ILE A 1 79 ? 0.354 -2.268 -4.153 1.00 82.44 79 ILE A N 1
ATOM 665 C CA . ILE A 1 79 ? 1.267 -1.177 -4.476 1.00 82.44 79 ILE A CA 1
ATOM 666 C C . ILE A 1 79 ? 2.648 -1.588 -3.983 1.00 82.44 79 ILE A C 1
ATOM 668 O O . ILE A 1 79 ? 2.799 -2.013 -2.836 1.00 82.44 79 ILE A O 1
ATOM 672 N N . LEU A 1 80 ? 3.642 -1.466 -4.860 1.00 83.56 80 LEU A N 1
ATOM 673 C CA . LEU A 1 80 ? 5.046 -1.661 -4.527 1.00 83.56 80 LEU A CA 1
ATOM 674 C C . LEU A 1 80 ? 5.749 -0.310 -4.580 1.00 83.56 80 LEU A C 1
ATOM 676 O O . LEU A 1 80 ? 5.585 0.436 -5.546 1.00 83.56 80 LEU A O 1
ATOM 680 N N . HIS A 1 81 ? 6.538 -0.009 -3.556 1.00 82.56 81 HIS A N 1
ATOM 681 C CA . HIS A 1 81 ? 7.306 1.225 -3.482 1.00 82.56 81 HIS A CA 1
ATOM 682 C C . HIS A 1 81 ? 8.732 0.951 -3.004 1.00 82.56 81 HIS A C 1
ATOM 684 O O . HIS A 1 81 ? 8.957 0.069 -2.173 1.00 82.56 81 HIS A O 1
ATOM 690 N N . ARG A 1 82 ? 9.706 1.690 -3.540 1.00 83.50 82 ARG A N 1
ATOM 691 C CA . ARG A 1 82 ? 11.113 1.544 -3.154 1.00 83.50 82 ARG A CA 1
ATOM 692 C C . ARG A 1 82 ? 11.345 2.245 -1.825 1.00 83.50 82 ARG A C 1
ATOM 694 O O . ARG A 1 82 ? 11.050 3.428 -1.695 1.00 83.50 82 ARG A O 1
ATOM 701 N N . LEU A 1 83 ? 11.914 1.542 -0.848 1.00 79.75 83 LEU A N 1
ATOM 702 C CA . LEU A 1 83 ? 12.185 2.135 0.465 1.00 79.75 83 LEU A CA 1
ATOM 703 C C . LEU A 1 83 ? 13.238 3.247 0.410 1.00 79.75 83 LEU A C 1
ATOM 705 O O . LEU A 1 83 ? 13.181 4.168 1.220 1.00 79.75 83 LEU A O 1
ATOM 709 N N . LYS A 1 84 ? 14.168 3.197 -0.552 1.00 79.62 84 LYS A N 1
ATOM 710 C CA . LYS A 1 84 ? 15.189 4.241 -0.739 1.00 79.62 84 LYS A CA 1
ATOM 711 C C . LYS A 1 84 ? 14.620 5.576 -1.231 1.00 79.62 84 LYS A C 1
ATOM 713 O O . LYS A 1 84 ? 15.229 6.609 -0.988 1.00 79.62 84 LYS A O 1
ATOM 718 N N . ASP A 1 85 ? 13.470 5.543 -1.904 1.00 74.19 85 ASP A N 1
ATOM 719 C CA . ASP A 1 85 ? 12.780 6.746 -2.378 1.00 74.19 85 ASP A CA 1
ATOM 720 C C . ASP A 1 85 ? 11.859 7.336 -1.304 1.00 74.19 85 ASP A C 1
ATOM 722 O O . ASP A 1 85 ? 11.358 8.448 -1.462 1.00 74.19 85 ASP A O 1
ATOM 726 N N . MET A 1 86 ? 11.614 6.595 -0.216 1.00 71.62 86 MET A N 1
ATOM 727 C CA . MET A 1 86 ? 10.800 7.079 0.890 1.00 71.62 86 MET A CA 1
ATOM 728 C C . MET A 1 86 ? 11.595 8.125 1.657 1.00 71.62 86 MET A C 1
ATOM 730 O O . MET A 1 86 ? 12.561 7.812 2.360 1.00 71.62 86 MET A O 1
ATOM 7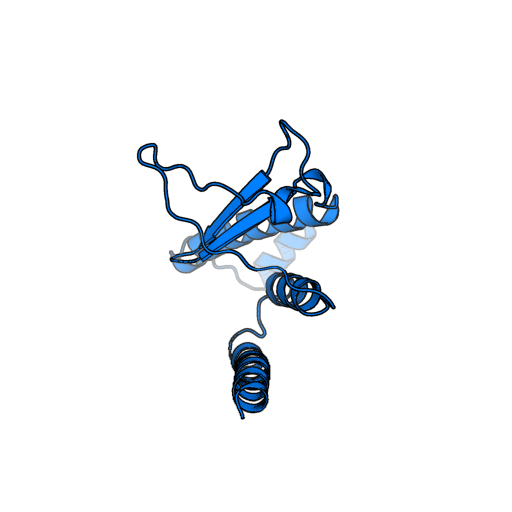34 N N . ASP A 1 87 ? 11.159 9.374 1.547 1.00 71.88 87 ASP A N 1
ATOM 735 C CA . ASP A 1 87 ? 11.666 10.438 2.393 1.00 71.88 87 ASP A CA 1
ATOM 736 C C . ASP A 1 87 ? 11.341 10.157 3.876 1.00 71.88 87 ASP A C 1
ATOM 738 O O . ASP A 1 87 ? 10.484 9.342 4.245 1.00 71.88 87 ASP A O 1
ATOM 742 N N . LYS A 1 88 ? 12.079 10.819 4.773 1.00 69.44 88 LYS A N 1
ATOM 743 C CA . LYS A 1 88 ? 11.875 10.682 6.224 1.00 69.44 88 LYS A CA 1
ATOM 744 C C . LYS A 1 88 ? 10.425 11.005 6.616 1.00 69.44 88 LYS A C 1
ATOM 746 O O . LYS A 1 88 ? 9.858 10.341 7.480 1.00 69.44 88 LYS A O 1
ATOM 751 N N . LYS A 1 89 ? 9.824 11.964 5.913 1.00 66.12 89 LYS A N 1
ATOM 752 C CA . LYS A 1 89 ? 8.443 12.400 6.090 1.00 66.12 89 LYS A CA 1
ATOM 753 C C . LYS A 1 89 ? 7.435 11.290 5.779 1.00 66.12 89 LYS A C 1
ATOM 755 O O . LYS A 1 89 ? 6.497 11.106 6.539 1.00 66.12 89 LYS A O 1
ATOM 760 N N . PHE A 1 90 ? 7.649 10.486 4.742 1.00 69.88 90 PHE A N 1
ATOM 761 C CA . PHE A 1 90 ? 6.761 9.380 4.394 1.00 69.88 90 PHE A CA 1
ATOM 762 C C . PHE A 1 90 ? 6.775 8.272 5.452 1.00 69.88 90 PHE A C 1
ATOM 764 O O . PHE A 1 90 ? 5.743 7.660 5.720 1.00 69.88 90 PHE A O 1
ATOM 771 N N . LYS A 1 91 ? 7.920 8.027 6.107 1.00 69.06 91 LYS A N 1
ATOM 772 C CA . LYS A 1 91 ? 7.980 7.096 7.249 1.00 69.06 91 LYS A CA 1
ATOM 773 C C . LYS A 1 91 ? 7.158 7.604 8.435 1.00 69.06 91 LYS A C 1
ATOM 775 O O . LYS A 1 91 ? 6.445 6.818 9.057 1.00 69.06 91 LYS A O 1
ATOM 780 N N . GLU A 1 92 ? 7.244 8.899 8.723 1.00 70.69 92 GLU A N 1
ATOM 781 C CA . GLU A 1 92 ? 6.458 9.562 9.771 1.00 70.69 92 GLU A CA 1
ATOM 782 C C . GLU A 1 92 ? 4.957 9.539 9.433 1.00 70.69 92 GLU A C 1
ATOM 784 O O . GLU A 1 92 ? 4.147 9.115 10.258 1.00 70.69 92 GLU A O 1
ATOM 789 N N . ASP A 1 93 ? 4.590 9.871 8.193 1.00 67.88 93 ASP A N 1
ATOM 790 C CA . ASP A 1 93 ? 3.209 9.837 7.700 1.00 67.88 93 ASP A CA 1
ATOM 791 C C . ASP A 1 93 ? 2.624 8.412 7.732 1.00 67.88 93 ASP A C 1
ATOM 793 O O . ASP A 1 93 ? 1.458 8.225 8.086 1.00 67.88 93 ASP A O 1
ATOM 797 N N . LEU A 1 94 ? 3.423 7.383 7.419 1.00 72.25 94 LEU A N 1
ATOM 798 C CA . 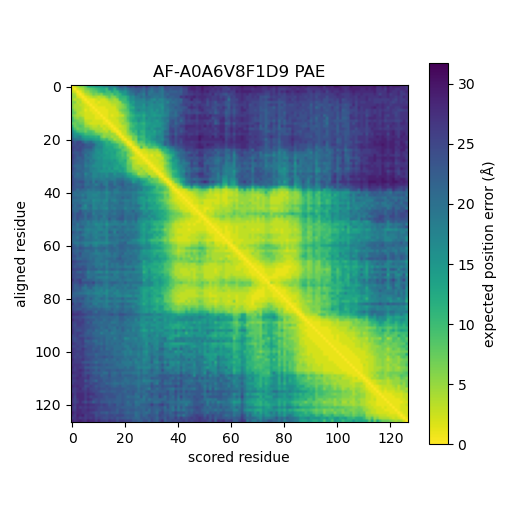LEU A 1 94 ? 3.005 5.980 7.502 1.00 72.25 94 LEU A CA 1
ATOM 799 C C . LEU A 1 94 ? 2.756 5.545 8.952 1.00 72.25 94 LEU A C 1
ATOM 801 O O . LEU A 1 94 ? 1.772 4.855 9.234 1.00 72.25 94 LEU A O 1
ATOM 805 N N . ALA A 1 95 ? 3.635 5.935 9.877 1.00 74.88 95 ALA A N 1
ATOM 806 C CA . ALA A 1 95 ? 3.455 5.658 11.299 1.00 74.88 95 ALA A CA 1
ATOM 807 C C . ALA A 1 95 ? 2.178 6.330 11.829 1.00 74.88 95 ALA A C 1
ATOM 809 O O . ALA A 1 95 ? 1.348 5.668 12.458 1.00 74.88 95 ALA A O 1
ATOM 810 N N . LEU A 1 96 ? 1.975 7.602 11.475 1.00 72.00 96 LEU A N 1
ATOM 811 C CA . LEU A 1 96 ? 0.791 8.375 11.835 1.00 72.00 96 LEU A CA 1
ATOM 812 C C . LEU A 1 96 ? -0.493 7.761 11.263 1.00 72.00 96 LEU A C 1
ATOM 814 O O . LEU A 1 96 ? -1.491 7.649 11.976 1.00 72.00 96 LEU A O 1
ATOM 818 N N . ALA A 1 97 ? -0.483 7.336 9.996 1.00 71.56 97 ALA A N 1
ATOM 819 C CA . ALA A 1 97 ? -1.634 6.701 9.358 1.00 71.56 97 ALA A CA 1
ATOM 820 C C . ALA A 1 97 ? -2.030 5.401 10.075 1.00 71.56 97 ALA A C 1
ATOM 822 O O . ALA A 1 97 ? -3.208 5.198 10.371 1.00 71.56 97 ALA A O 1
ATOM 823 N N . ASN A 1 98 ? -1.050 4.562 10.426 1.00 71.88 98 ASN A N 1
ATOM 824 C CA . ASN A 1 98 ? -1.282 3.322 11.169 1.00 71.88 98 ASN A CA 1
ATOM 825 C C . ASN A 1 98 ? -1.859 3.580 12.568 1.00 71.88 98 ASN A C 1
ATOM 827 O O . ASN A 1 98 ? -2.761 2.869 13.015 1.00 71.88 98 ASN A O 1
ATOM 831 N N . GLU A 1 99 ? -1.342 4.579 13.281 1.00 76.44 99 GLU A N 1
ATOM 832 C CA . GLU A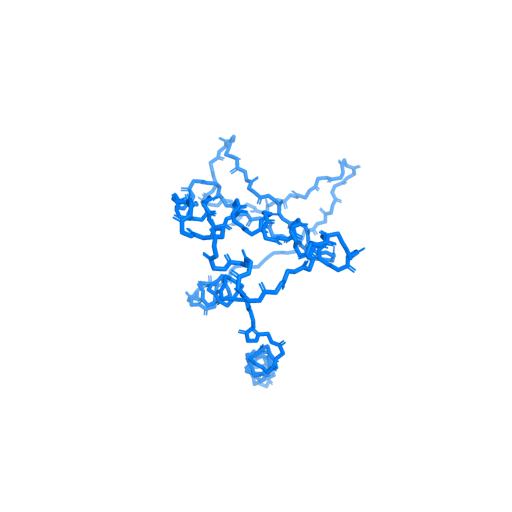 1 99 ? -1.845 4.944 14.606 1.00 76.44 99 GLU A CA 1
ATOM 833 C C . GLU A 1 99 ? -3.258 5.531 14.533 1.00 76.44 99 GLU A C 1
ATOM 835 O O . GLU A 1 99 ? -4.147 5.117 15.281 1.00 76.44 99 GLU A O 1
ATOM 840 N N . THR A 1 100 ? -3.497 6.412 13.563 1.00 80.62 100 THR A N 1
ATOM 841 C CA . THR A 1 100 ? -4.809 7.014 13.310 1.00 80.62 100 THR A CA 1
ATOM 842 C C . THR A 1 100 ? -5.843 5.948 12.963 1.00 80.62 100 THR A C 1
ATOM 844 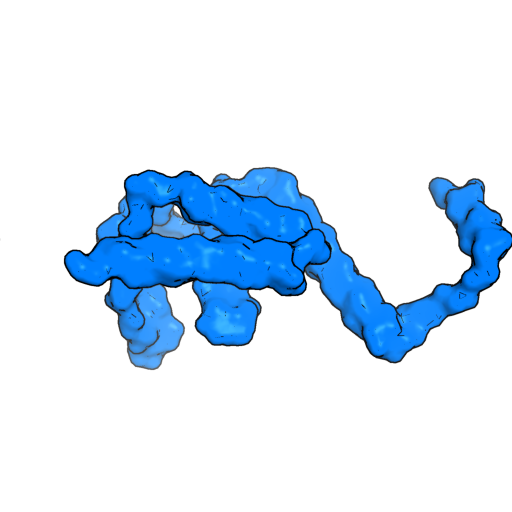O O . THR A 1 100 ? -6.943 5.968 13.509 1.00 80.62 100 THR A O 1
ATOM 847 N N . GLU A 1 101 ? -5.502 4.973 12.115 1.00 75.12 101 GLU A N 1
ATOM 848 C CA . GLU A 1 101 ? -6.407 3.872 11.776 1.00 75.12 101 GLU A CA 1
ATOM 849 C C . GLU A 1 101 ? -6.742 3.021 13.008 1.00 75.12 101 GLU A C 1
ATOM 851 O O . GLU A 1 101 ? -7.904 2.676 13.234 1.00 75.12 101 GLU A O 1
ATOM 856 N N . LYS A 1 102 ? -5.748 2.713 13.851 1.00 80.50 102 LYS A N 1
ATOM 857 C CA . LYS A 1 102 ? -5.978 1.989 15.110 1.00 80.50 102 LYS A CA 1
ATOM 858 C C . LYS A 1 102 ? -6.925 2.757 16.030 1.00 80.50 102 LYS A C 1
ATOM 860 O O . LYS A 1 102 ? -7.845 2.153 16.581 1.00 80.50 102 LYS A O 1
ATOM 865 N N . MET A 1 103 ? -6.713 4.061 16.198 1.00 77.38 103 MET A N 1
ATOM 866 C CA . MET A 1 103 ? -7.564 4.906 17.038 1.00 77.38 103 MET A CA 1
ATOM 867 C C . MET A 1 103 ? -8.977 5.043 16.466 1.00 77.38 103 MET A C 1
ATOM 869 O O . MET A 1 103 ? -9.948 4.947 17.214 1.00 77.38 103 MET A O 1
ATOM 873 N N . LEU A 1 104 ? -9.111 5.178 15.145 1.00 77.62 104 LEU A N 1
ATOM 874 C CA . LEU A 1 104 ? -10.406 5.214 14.470 1.00 77.62 104 LEU A CA 1
ATOM 875 C C . LEU A 1 104 ? -11.182 3.913 14.692 1.00 77.62 104 LEU A C 1
ATOM 877 O O . LEU A 1 104 ? -12.339 3.959 15.093 1.00 77.62 104 LEU A O 1
ATOM 881 N N . ARG A 1 105 ? -10.533 2.755 14.535 1.00 79.38 105 ARG A N 1
ATOM 882 C CA . ARG A 1 105 ? -11.161 1.451 14.806 1.00 79.38 105 ARG A CA 1
ATOM 883 C C . ARG A 1 105 ? -11.628 1.327 16.257 1.00 79.38 105 ARG A C 1
ATOM 885 O O . ARG A 1 105 ? -12.688 0.765 16.503 1.00 79.38 105 ARG A O 1
ATOM 892 N N . LYS A 1 106 ? -10.868 1.853 17.226 1.00 82.81 106 LYS A N 1
ATOM 893 C CA . LYS A 1 106 ? -11.300 1.906 18.636 1.00 82.81 106 LYS A CA 1
ATOM 894 C C . LYS A 1 106 ? -12.541 2.779 18.805 1.00 82.81 106 LYS A C 1
ATOM 896 O O . LYS A 1 106 ? -13.502 2.351 19.438 1.00 82.81 106 LYS A O 1
ATOM 901 N N . TYR A 1 107 ? -12.547 3.964 18.199 1.00 82.69 107 TYR A N 1
ATOM 902 C CA . TYR A 1 107 ? -13.699 4.863 18.216 1.00 82.69 107 TYR A CA 1
ATOM 903 C C . TYR A 1 107 ? -14.950 4.211 17.607 1.00 82.69 107 TYR A C 1
ATOM 905 O O . TYR A 1 107 ? -16.009 4.231 18.230 1.00 82.69 107 TYR A O 1
ATOM 913 N N . GLU A 1 108 ? -14.819 3.569 16.443 1.00 79.69 108 GLU A N 1
ATOM 914 C CA . GLU A 1 108 ? -15.905 2.843 15.768 1.00 79.69 108 GLU A CA 1
ATOM 915 C C . GLU A 1 108 ? -16.456 1.686 16.615 1.00 79.69 108 GLU A C 1
ATOM 917 O O . GLU A 1 108 ? -17.654 1.413 16.579 1.00 79.69 108 GLU A O 1
ATOM 922 N N . ARG A 1 109 ? -15.608 1.038 17.423 1.00 90.31 109 ARG A N 1
ATOM 923 C CA . ARG A 1 109 ? -16.018 0.007 18.393 1.00 90.31 109 ARG A CA 1
ATOM 924 C C . ARG A 1 109 ? -16.597 0.569 19.695 1.00 90.31 109 ARG A C 1
ATOM 926 O O . ARG A 1 109 ? -16.988 -0.206 20.563 1.00 90.31 109 ARG A O 1
ATOM 933 N N . GLY A 1 110 ? -16.657 1.890 19.857 1.00 88.75 110 GLY A N 1
ATOM 934 C CA . GLY A 1 110 ? -17.149 2.525 21.079 1.00 88.75 110 GLY A CA 1
ATOM 935 C C . GLY A 1 110 ? -16.130 2.585 22.221 1.00 88.75 110 GLY A C 1
ATOM 936 O O . GLY A 1 110 ? -16.484 2.964 23.334 1.00 88.75 110 GLY A O 1
ATOM 937 N N . GLU A 1 111 ? -14.862 2.249 21.970 1.00 86.69 111 GLU A N 1
ATOM 938 C CA . GLU A 1 111 ? -13.772 2.277 22.954 1.00 86.69 111 GLU A CA 1
ATOM 939 C C . GLU A 1 111 ? -13.232 3.708 23.138 1.00 86.69 111 GLU A C 1
ATOM 941 O O . GLU A 1 111 ? -12.060 3.998 22.890 1.00 86.69 111 GLU A O 1
ATOM 946 N N . PHE A 1 112 ? -14.097 4.633 23.555 1.00 85.06 112 PHE A N 1
ATOM 947 C CA . PHE A 1 112 ? -13.736 6.023 23.826 1.00 85.06 112 PHE A CA 1
ATOM 948 C C . PHE A 1 112 ? -14.328 6.512 25.147 1.00 85.06 112 PHE A C 1
ATOM 950 O O . PHE A 1 112 ? -15.392 6.081 25.587 1.00 85.06 112 PHE A O 1
ATOM 957 N N . LYS A 1 113 ? -13.635 7.455 25.788 1.00 84.06 113 LYS A N 1
ATOM 958 C CA . LYS A 1 113 ? -14.136 8.123 26.992 1.00 84.06 113 LYS A CA 1
ATOM 959 C C . LYS A 1 113 ? -14.929 9.356 26.576 1.00 84.06 113 LYS A C 1
ATOM 961 O O . LYS A 1 113 ? -14.389 10.243 25.920 1.00 84.06 113 LYS A O 1
ATOM 966 N N . LYS A 1 114 ? -16.201 9.423 26.967 1.00 83.69 114 LYS A N 1
ATOM 967 C CA . LYS A 1 114 ? -16.987 10.660 26.881 1.00 83.69 114 LYS A CA 1
ATOM 968 C C . LYS A 1 114 ? -16.603 11.557 28.052 1.00 83.69 114 LYS A C 1
ATOM 970 O O . LYS A 1 114 ? -16.550 11.089 29.185 1.00 83.69 114 LYS A O 1
ATOM 975 N N . LYS A 1 115 ? -16.341 12.825 27.767 1.00 86.06 115 LYS A N 1
ATOM 976 C CA . LYS A 1 115 ? -16.043 13.866 28.754 1.00 86.06 115 LYS A CA 1
ATOM 977 C C . LYS A 1 115 ? -16.822 15.119 28.392 1.00 86.06 115 LYS A C 1
ATOM 979 O O . LYS A 1 115 ? -17.114 15.344 27.216 1.00 86.06 115 LYS A O 1
ATOM 984 N N . SER A 1 116 ? -17.156 15.927 29.389 1.00 89.62 116 SER A N 1
ATOM 985 C CA . SER A 1 116 ? -17.664 17.276 29.149 1.00 89.62 116 SER A CA 1
ATOM 986 C C . SER A 1 116 ? -16.548 18.186 28.623 1.00 89.62 116 SER A C 1
ATOM 988 O O . SER A 1 116 ? -15.363 17.938 28.853 1.00 89.62 116 SER A O 1
ATOM 990 N N . ALA A 1 117 ? -16.918 19.276 27.945 1.00 86.44 117 ALA A N 1
ATOM 991 C CA . ALA A 1 117 ? -15.948 20.251 27.443 1.00 86.44 117 ALA A CA 1
ATOM 992 C C . ALA A 1 117 ? -15.052 20.810 28.565 1.00 86.44 117 ALA A C 1
ATOM 994 O O . ALA A 1 117 ? -13.849 20.961 28.377 1.00 86.44 117 ALA A O 1
ATOM 995 N N . LYS A 1 118 ? -15.619 21.046 29.756 1.00 89.69 118 LYS A N 1
ATOM 996 C CA . LYS A 1 118 ? -14.880 21.545 30.923 1.00 89.69 118 LYS A CA 1
ATOM 997 C C . LYS A 1 118 ? -13.819 20.549 31.400 1.00 89.69 118 LYS A C 1
ATOM 999 O O . LYS A 1 118 ? -12.681 20.940 31.626 1.00 89.69 118 LYS A O 1
ATOM 1004 N N . GLU A 1 119 ? -14.176 19.270 31.511 1.00 86.50 119 GLU A N 1
ATOM 1005 C CA . GLU A 1 119 ? -13.243 18.211 31.927 1.00 86.50 119 GLU A CA 1
ATOM 1006 C C . GLU A 1 119 ? -12.130 17.979 30.904 1.00 86.50 119 GLU A C 1
ATOM 1008 O O . GLU A 1 119 ? -10.997 17.708 31.291 1.00 86.50 119 GLU A O 1
ATOM 1013 N N . PHE A 1 120 ? -12.440 18.100 29.611 1.00 88.31 120 PHE A N 1
ATOM 1014 C CA . PHE A 1 120 ? -11.447 18.000 28.543 1.00 88.31 120 PHE A CA 1
ATOM 1015 C C . PHE A 1 120 ? -10.419 19.139 28.611 1.00 88.31 120 PHE A C 1
ATOM 1017 O O . PHE A 1 120 ? -9.220 18.879 28.559 1.00 88.31 120 PHE A O 1
ATOM 1024 N N . LEU A 1 121 ? -10.875 20.383 28.799 1.00 90.81 121 LEU A N 1
ATOM 1025 C CA . LEU A 1 121 ? -9.989 21.547 28.921 1.00 90.81 121 LEU A CA 1
ATOM 1026 C C . LEU A 1 121 ? -9.076 21.449 30.153 1.00 90.81 121 LEU A C 1
ATOM 1028 O O . LEU A 1 121 ? -7.881 21.689 30.046 1.00 90.81 121 LEU A O 1
ATOM 1032 N N . THR A 1 122 ? -9.600 21.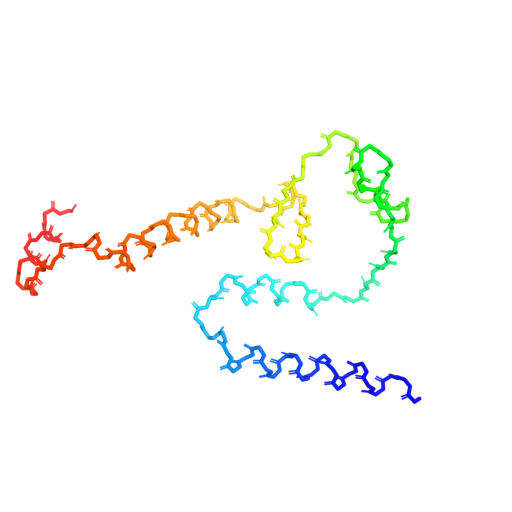002 31.300 1.00 90.88 122 THR A N 1
ATOM 1033 C CA . THR A 1 122 ? -8.786 20.807 32.518 1.00 90.88 122 THR A CA 1
ATOM 1034 C C . THR A 1 122 ? -7.710 19.725 32.365 1.00 90.88 122 THR A C 1
ATOM 1036 O O . THR A 1 122 ? -6.704 19.761 33.069 1.00 90.88 122 THR A O 1
ATOM 1039 N N . GLU A 1 123 ? -7.913 18.726 31.502 1.00 85.50 123 GLU A N 1
ATOM 1040 C CA . GLU A 1 123 ? -6.880 17.725 31.206 1.00 85.50 123 GLU A CA 1
ATOM 1041 C C . GLU A 1 123 ? -5.832 18.237 30.222 1.00 85.50 123 GLU A C 1
ATOM 1043 O O . GLU A 1 123 ? -4.658 17.929 30.405 1.00 85.50 123 GLU A O 1
ATOM 1048 N N . LEU A 1 124 ? -6.235 19.029 29.223 1.00 86.62 124 LEU A N 1
ATOM 1049 C CA . LEU A 1 124 ? -5.299 19.664 28.295 1.00 86.62 124 LEU A CA 1
ATOM 1050 C C . LEU A 1 124 ? -4.341 20.621 29.007 1.00 86.62 124 LEU A C 1
ATOM 1052 O O . LEU A 1 124 ? -3.158 20.605 28.702 1.00 86.62 124 LEU A O 1
ATOM 1056 N N . ASP A 1 125 ? -4.821 21.378 29.995 1.00 86.62 125 ASP A N 1
ATOM 1057 C CA . ASP A 1 125 ? -3.979 22.284 30.790 1.00 86.62 125 ASP A CA 1
ATOM 1058 C C . ASP A 1 125 ? -2.926 21.554 31.655 1.00 86.62 125 ASP A C 1
ATOM 1060 O O . ASP A 1 125 ? -2.046 22.192 32.229 1.00 86.62 125 ASP A O 1
ATOM 1064 N N . LYS A 1 126 ? -3.015 20.221 31.796 1.00 87.25 126 LYS A N 1
ATOM 1065 C CA . LYS A 1 126 ? -2.051 19.395 32.550 1.00 87.25 126 LYS A CA 1
ATOM 1066 C C . LYS A 1 126 ? -0.963 18.761 31.677 1.00 87.25 126 LYS A C 1
ATOM 1068 O O . LYS A 1 126 ? -0.085 18.100 32.236 1.00 87.25 126 LYS A O 1
ATOM 1073 N N . TRP A 1 127 ? -1.069 18.872 30.355 1.00 72.31 127 TRP A N 1
ATOM 1074 C CA . TRP A 1 127 ? -0.111 18.345 29.378 1.00 72.31 127 TRP A CA 1
ATOM 1075 C C . TRP A 1 127 ? 0.914 19.408 28.992 1.00 72.31 127 TRP A C 1
ATOM 1077 O O . TRP A 1 127 ? 2.097 19.028 28.854 1.00 72.31 127 TRP A O 1
#

Mean predicted aligned error: 15.11 Å

Radius of gyration: 20.97 Å; Cα contacts (8 Å, |Δi|>4): 42; chains: 1; bounding box: 37×44×64 Å

Nearest PDB structures (foldseek):
  5k8j-assembly1_D-2  TM=5.404E-01  e=2.964E-01  Caulobacter vibrioides CB15
  5l6m-assembly2_L-2  TM=5.392E-01  e=1.333E+00  Caulobacter vibrioides CB15
  9h6d-assembly1_D  TM=5.551E-01  e=5.993E+00  Escherichia coli KLY
  9h6c-assembly1_D-2  TM=5.328E-01  e=5.259E+00  Escherichia coli KLY